Protein AF-A0A6J5F917-F1 (afdb_monomer_lite)

Structure (mmCIF, N/CA/C/O backbone):
data_AF-A0A6J5F917-F1
#
_entry.id   AF-A0A6J5F917-F1
#
loop_
_atom_site.group_PDB
_atom_site.id
_atom_site.type_symbol
_atom_site.label_atom_id
_atom_site.label_alt_id
_atom_site.label_comp_id
_atom_site.label_asym_id
_atom_site.label_entity_id
_atom_site.label_seq_id
_atom_site.pdbx_PDB_ins_code
_atom_site.Cartn_x
_atom_site.Cartn_y
_atom_site.Cartn_z
_atom_site.occupancy
_atom_site.B_iso_or_equiv
_atom_site.auth_seq_id
_atom_site.auth_comp_id
_atom_site.auth_asym_id
_atom_site.auth_atom_id
_atom_site.pdbx_PDB_model_num
ATOM 1 N N . MET A 1 1 ? 9.342 6.258 -26.856 1.00 53.16 1 MET A N 1
ATOM 2 C CA . MET A 1 1 ? 9.287 5.574 -25.542 1.00 53.16 1 MET A CA 1
ATOM 3 C C . MET A 1 1 ? 8.708 6.374 -24.349 1.00 53.16 1 MET A C 1
ATOM 5 O O . MET A 1 1 ? 8.588 5.740 -23.310 1.00 53.16 1 MET A O 1
ATOM 9 N N . PRO A 1 2 ? 8.297 7.666 -24.416 1.00 63.69 2 PRO A N 1
ATOM 10 C CA . PRO A 1 2 ? 7.810 8.381 -23.216 1.00 63.69 2 PRO A CA 1
ATOM 11 C C . PRO A 1 2 ? 6.443 7.883 -22.707 1.00 63.69 2 PRO A C 1
ATOM 13 O O . PRO A 1 2 ? 6.265 7.722 -21.504 1.00 63.69 2 PRO A O 1
ATOM 16 N N . LEU A 1 3 ? 5.548 7.494 -23.622 1.00 67.88 3 LEU A N 1
ATOM 17 C CA . LEU A 1 3 ? 4.207 6.973 -23.318 1.00 67.88 3 LEU A CA 1
ATOM 18 C C . LEU A 1 3 ? 4.196 5.814 -22.305 1.00 67.88 3 LEU A C 1
ATOM 20 O O . LEU A 1 3 ? 3.352 5.777 -21.420 1.00 67.88 3 LEU A O 1
ATOM 24 N N . TYR A 1 4 ? 5.140 4.872 -22.395 1.00 79.62 4 TYR A N 1
ATOM 25 C CA . TYR A 1 4 ? 5.173 3.723 -21.479 1.00 79.62 4 TYR A CA 1
ATOM 26 C C . TYR A 1 4 ? 5.595 4.126 -20.056 1.00 79.62 4 TYR A C 1
ATOM 28 O O . TYR A 1 4 ? 5.094 3.583 -19.074 1.00 79.62 4 TYR A O 1
ATOM 36 N N . THR A 1 5 ? 6.495 5.105 -19.945 1.00 84.56 5 THR A N 1
ATOM 37 C CA . THR A 1 5 ? 6.955 5.641 -18.660 1.00 84.56 5 THR A CA 1
ATOM 38 C C . THR A 1 5 ? 5.839 6.412 -17.962 1.00 84.56 5 THR A C 1
ATOM 40 O O . THR A 1 5 ? 5.582 6.181 -16.783 1.00 84.56 5 THR A O 1
ATOM 43 N N . GLU A 1 6 ? 5.151 7.288 -18.695 1.00 90.75 6 GLU A N 1
ATOM 44 C CA . GLU A 1 6 ? 4.027 8.080 -18.182 1.00 90.75 6 GLU A CA 1
ATOM 45 C C . GLU A 1 6 ? 2.895 7.182 -17.691 1.00 90.75 6 GLU A C 1
ATOM 47 O O . GLU A 1 6 ? 2.443 7.334 -16.559 1.00 90.75 6 GLU A O 1
ATOM 52 N N . VAL A 1 7 ? 2.499 6.186 -18.491 1.00 89.94 7 VAL A N 1
ATOM 53 C CA . VAL A 1 7 ? 1.448 5.231 -18.113 1.00 89.94 7 VAL A CA 1
ATOM 54 C C . VAL A 1 7 ? 1.819 4.481 -16.836 1.00 89.94 7 VAL A C 1
ATOM 56 O O . VAL A 1 7 ? 0.987 4.377 -15.936 1.00 89.94 7 VAL A O 1
ATOM 59 N N . ALA A 1 8 ? 3.057 3.997 -16.706 1.00 89.19 8 ALA A N 1
ATOM 60 C CA . ALA A 1 8 ? 3.486 3.262 -15.515 1.00 89.19 8 ALA A CA 1
ATOM 61 C C . ALA A 1 8 ? 3.492 4.139 -14.251 1.00 89.19 8 ALA A C 1
ATOM 63 O O . ALA A 1 8 ? 3.036 3.702 -13.193 1.00 89.19 8 ALA A O 1
ATOM 64 N N . ILE A 1 9 ? 3.982 5.379 -14.358 1.00 92.38 9 ILE A N 1
ATOM 65 C CA . ILE A 1 9 ? 4.021 6.324 -13.235 1.00 92.38 9 ILE A CA 1
ATOM 66 C C . ILE A 1 9 ? 2.604 6.732 -12.832 1.00 92.38 9 ILE A C 1
ATOM 68 O O . ILE A 1 9 ? 2.268 6.647 -11.654 1.00 92.38 9 ILE A O 1
ATOM 72 N N . LEU A 1 10 ? 1.766 7.129 -13.792 1.00 94.56 10 LEU A N 1
ATOM 73 C CA . LEU A 1 10 ? 0.395 7.566 -13.524 1.00 94.56 10 LEU A CA 1
ATOM 74 C C . LEU A 1 10 ? -0.458 6.437 -12.949 1.00 94.56 10 LEU A C 1
ATOM 76 O O . LEU A 1 10 ? -1.180 6.669 -11.984 1.00 94.56 10 LEU A O 1
ATOM 80 N N . SER A 1 11 ? -0.326 5.215 -13.471 1.00 94.56 11 SER A N 1
ATOM 81 C CA . SER A 1 11 ? -1.042 4.050 -12.933 1.00 94.56 11 SER A CA 1
ATOM 82 C C . SER A 1 11 ? -0.653 3.785 -11.479 1.00 94.56 11 SER A C 1
ATOM 84 O O . SER A 1 11 ? -1.519 3.590 -10.633 1.00 94.56 11 SER A O 1
ATOM 86 N N . ALA A 1 12 ? 0.645 3.832 -11.159 1.00 95.38 12 ALA A N 1
ATOM 87 C CA . ALA A 1 12 ? 1.111 3.651 -9.787 1.00 95.38 12 ALA A CA 1
ATOM 88 C C . ALA A 1 12 ? 0.609 4.765 -8.854 1.00 95.38 12 ALA A C 1
ATOM 90 O O . ALA A 1 12 ? 0.147 4.472 -7.753 1.00 95.38 12 ALA A O 1
ATOM 91 N N . SER A 1 13 ? 0.672 6.026 -9.293 1.00 95.62 13 SER A N 1
ATOM 92 C CA . SER A 1 13 ? 0.189 7.173 -8.516 1.00 95.62 13 SER A CA 1
ATOM 93 C C . SER A 1 13 ? -1.316 7.105 -8.260 1.00 95.62 13 SER A C 1
ATOM 95 O O . SER A 1 13 ? -1.754 7.395 -7.150 1.00 95.62 13 SER A O 1
ATOM 97 N N . LEU A 1 14 ? -2.102 6.684 -9.256 1.00 96.25 14 LEU A N 1
ATOM 98 C CA . LEU A 1 14 ? -3.544 6.501 -9.109 1.00 96.25 14 LEU A CA 1
ATOM 99 C C . LEU A 1 14 ? -3.857 5.399 -8.092 1.00 96.25 14 LEU A C 1
ATOM 101 O O . LEU A 1 14 ? -4.599 5.647 -7.147 1.00 96.25 14 LEU A O 1
ATOM 105 N N . CYS A 1 15 ? -3.225 4.226 -8.215 1.00 96.00 15 CYS A N 1
ATOM 106 C CA . CYS A 1 15 ? -3.401 3.149 -7.238 1.00 96.00 15 CYS A CA 1
ATOM 107 C C . CYS A 1 15 ? -3.020 3.592 -5.817 1.00 96.00 15 CYS A C 1
ATOM 109 O O . CYS A 1 15 ? -3.712 3.261 -4.859 1.00 96.00 15 CYS A O 1
ATOM 111 N N . GLU A 1 16 ? -1.924 4.339 -5.658 1.00 95.94 16 GLU A N 1
ATOM 112 C CA . GLU A 1 16 ? -1.507 4.875 -4.357 1.00 95.94 16 GLU A CA 1
ATOM 113 C C . GLU A 1 16 ? -2.546 5.823 -3.757 1.00 95.94 16 GLU A C 1
ATOM 115 O O . GLU A 1 16 ? -2.875 5.691 -2.576 1.00 95.94 16 GLU A O 1
ATOM 120 N N . ALA A 1 17 ? -3.090 6.735 -4.563 1.00 96.81 17 ALA A N 1
ATOM 121 C CA . ALA A 1 17 ? -4.124 7.664 -4.130 1.00 96.81 17 ALA A CA 1
ATOM 122 C C . ALA A 1 17 ? -5.411 6.936 -3.715 1.00 96.81 17 ALA A C 1
ATOM 124 O O . ALA A 1 17 ? -5.939 7.211 -2.639 1.00 96.81 17 ALA A O 1
ATOM 125 N N . GLU A 1 18 ? -5.882 5.979 -4.516 1.00 96.69 18 GLU A N 1
ATOM 126 C CA . GLU A 1 18 ? -7.100 5.211 -4.226 1.00 96.69 18 GLU A CA 1
ATOM 127 C C . GLU A 1 18 ? -6.965 4.367 -2.956 1.00 96.69 18 GLU A C 1
ATOM 129 O O . GLU A 1 18 ? -7.856 4.375 -2.106 1.00 96.69 18 GLU A O 1
ATOM 134 N N . ILE A 1 19 ? -5.829 3.687 -2.781 1.00 95.62 19 ILE A N 1
ATOM 135 C CA . ILE A 1 19 ? -5.560 2.881 -1.584 1.00 95.62 19 ILE A CA 1
ATOM 136 C C . ILE A 1 19 ? -5.505 3.770 -0.340 1.00 95.62 19 ILE A C 1
ATOM 138 O O . ILE A 1 19 ? -6.123 3.445 0.675 1.00 95.62 19 ILE A O 1
ATOM 142 N N . ASN A 1 20 ? -4.789 4.897 -0.405 1.00 95.75 20 ASN A N 1
ATOM 143 C CA . ASN A 1 20 ? -4.711 5.826 0.721 1.00 95.75 20 ASN A CA 1
ATOM 144 C C . ASN A 1 20 ? -6.091 6.411 1.054 1.00 95.75 20 ASN A C 1
ATOM 146 O O . ASN A 1 20 ? -6.435 6.485 2.230 1.00 95.75 20 ASN A O 1
ATOM 150 N N . LEU A 1 21 ? -6.896 6.769 0.047 1.00 95.88 21 LEU A N 1
ATOM 151 C CA . LEU A 1 21 ? -8.251 7.286 0.242 1.00 95.88 21 LEU A CA 1
ATOM 152 C C . LEU A 1 21 ? -9.160 6.252 0.915 1.00 95.88 21 LEU A C 1
ATOM 154 O O . LEU A 1 21 ? -9.815 6.573 1.903 1.00 95.88 21 LEU A O 1
ATOM 158 N N . ALA A 1 22 ? -9.174 5.013 0.419 1.00 94.62 22 ALA A N 1
ATOM 159 C CA . ALA A 1 22 ? -9.992 3.941 0.983 1.00 94.62 22 ALA A CA 1
ATOM 160 C C . ALA A 1 22 ? -9.631 3.657 2.451 1.00 94.62 22 ALA A C 1
ATOM 162 O O . ALA A 1 22 ? -10.514 3.496 3.294 1.00 94.62 22 ALA A O 1
ATOM 163 N N . LEU A 1 23 ? -8.334 3.636 2.771 1.00 95.31 23 LEU A N 1
ATOM 164 C CA . LEU A 1 23 ? -7.855 3.415 4.135 1.00 95.31 23 LEU A CA 1
ATOM 165 C C . LEU A 1 23 ? -8.149 4.603 5.053 1.00 95.31 23 LEU A C 1
ATOM 167 O O . LEU A 1 23 ? -8.615 4.392 6.168 1.00 95.31 23 LEU A O 1
ATOM 171 N N . ALA A 1 24 ? -7.911 5.833 4.593 1.00 94.94 24 ALA A N 1
ATOM 172 C CA . ALA A 1 24 ? -8.208 7.040 5.361 1.00 94.94 24 ALA A CA 1
ATOM 173 C C . ALA A 1 24 ? -9.701 7.129 5.688 1.00 94.94 24 ALA A C 1
ATOM 175 O O . ALA A 1 24 ? -10.071 7.372 6.834 1.00 94.94 24 ALA A O 1
ATOM 176 N N . TRP A 1 25 ? -10.559 6.856 4.702 1.00 95.31 25 TRP A N 1
ATOM 177 C CA . TRP A 1 25 ? -12.002 6.863 4.90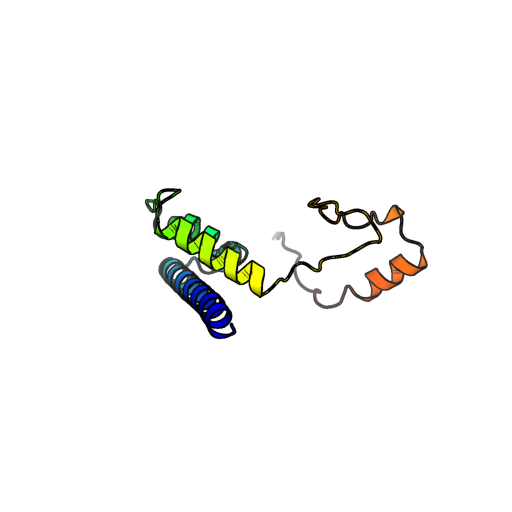3 1.00 95.31 25 TRP A CA 1
ATOM 178 C C . TRP A 1 25 ? -12.437 5.775 5.891 1.00 95.31 25 TRP A C 1
ATOM 180 O O . TRP A 1 25 ? -13.126 6.074 6.865 1.00 95.31 25 TRP A O 1
ATOM 190 N N . GLY A 1 26 ? -11.980 4.534 5.702 1.00 94.25 26 GLY A N 1
ATOM 191 C CA . GLY A 1 26 ? -12.322 3.432 6.602 1.00 94.25 26 GLY A CA 1
ATOM 192 C C . GLY A 1 26 ? -11.851 3.650 8.044 1.00 94.25 26 GLY A C 1
ATOM 193 O O . GLY A 1 26 ? -12.553 3.277 8.980 1.00 94.25 26 GLY A O 1
ATOM 194 N N . LEU A 1 27 ? -10.689 4.276 8.243 1.00 94.44 27 LEU A N 1
ATOM 195 C CA . LEU A 1 27 ? -10.179 4.606 9.576 1.00 94.44 27 LEU A CA 1
ATOM 196 C C . LEU A 1 27 ? -10.910 5.783 10.220 1.00 94.44 27 LEU A C 1
ATOM 198 O O . LEU A 1 27 ? -11.168 5.730 11.419 1.00 94.44 27 LEU A O 1
ATOM 202 N N . SER A 1 28 ? -11.269 6.808 9.443 1.00 95.00 28 SER A N 1
ATOM 203 C CA . SER A 1 28 ? -12.043 7.949 9.945 1.00 95.00 28 SER A CA 1
ATOM 204 C C . SER A 1 28 ? -13.439 7.514 10.402 1.00 95.00 28 SER A C 1
ATOM 206 O O . SER A 1 28 ? -13.887 7.914 11.467 1.00 95.00 28 SER A O 1
ATOM 208 N N . MET A 1 29 ? -14.082 6.576 9.695 1.00 94.25 29 MET A N 1
ATOM 209 C CA . MET A 1 29 ? -15.359 5.989 10.137 1.00 94.25 29 MET A CA 1
ATOM 210 C C . MET A 1 29 ? -15.278 5.215 11.465 1.00 94.25 29 MET A C 1
ATOM 212 O O . MET A 1 29 ? -16.315 4.911 12.051 1.00 94.25 29 MET A O 1
ATOM 216 N N . LEU A 1 30 ? -14.074 4.853 11.913 1.00 93.31 30 LEU A N 1
ATOM 217 C CA . LEU A 1 30 ? -13.829 4.113 13.151 1.00 93.31 30 LEU A CA 1
ATOM 218 C C . LEU A 1 30 ? -13.116 4.958 14.218 1.00 93.31 30 LEU A C 1
ATOM 220 O O . LEU A 1 30 ? -12.664 4.381 15.207 1.00 93.31 30 LEU A O 1
ATOM 224 N N . ASP A 1 31 ? -12.970 6.271 14.004 1.00 93.00 31 ASP A N 1
ATOM 225 C CA . ASP A 1 31 ? -12.222 7.197 14.868 1.00 93.00 31 ASP A CA 1
ATOM 226 C C . ASP A 1 31 ? -10.764 6.749 15.140 1.00 93.00 31 ASP A C 1
ATOM 228 O O . ASP A 1 31 ? -10.227 6.920 16.234 1.00 93.00 31 ASP A O 1
ATOM 232 N N . LYS A 1 32 ? -10.106 6.136 14.142 1.00 91.69 32 LYS A N 1
ATOM 233 C CA . LYS A 1 32 ? -8.729 5.588 14.219 1.00 91.69 32 LYS A CA 1
ATOM 234 C C . LYS A 1 32 ? -7.750 6.296 13.282 1.00 91.69 32 LYS A C 1
ATOM 236 O O . LYS A 1 32 ? -6.948 5.673 12.582 1.00 91.69 32 LYS A O 1
ATOM 241 N N . GLU A 1 33 ? -7.850 7.613 13.214 1.00 90.56 33 GLU A N 1
ATOM 242 C CA . GLU A 1 33 ? -7.074 8.457 12.297 1.00 90.56 33 GLU A CA 1
ATOM 243 C C . GLU A 1 33 ? -5.576 8.464 12.638 1.00 90.56 33 GLU A C 1
ATOM 245 O O . GLU A 1 33 ? -4.723 8.565 11.756 1.00 90.56 33 GLU A O 1
ATOM 250 N N . ASP A 1 34 ? -5.242 8.266 13.913 1.00 90.38 34 ASP A N 1
ATOM 251 C CA . ASP A 1 34 ? -3.881 8.110 14.425 1.00 90.38 34 ASP A CA 1
ATOM 252 C C . ASP A 1 34 ? -3.157 6.896 13.815 1.00 90.38 34 ASP A C 1
ATOM 254 O O . ASP A 1 34 ? -1.956 6.947 13.532 1.00 90.38 34 ASP A O 1
ATOM 258 N N . VAL A 1 35 ? -3.896 5.823 13.522 1.00 91.12 35 VAL A N 1
ATOM 259 C CA . VAL A 1 35 ? -3.357 4.609 12.894 1.00 91.12 35 VAL A CA 1
ATOM 260 C C . VAL A 1 35 ? -2.946 4.855 11.440 1.00 91.12 35 VAL A C 1
ATOM 262 O O . VAL A 1 35 ? -2.055 4.167 10.929 1.00 91.12 35 VAL A O 1
ATOM 265 N N . PHE A 1 36 ? -3.527 5.855 10.767 1.00 90.50 36 PHE A N 1
ATOM 266 C CA . PHE A 1 36 ? -3.212 6.146 9.368 1.00 90.50 36 PHE A CA 1
ATOM 267 C C . PHE A 1 36 ? -1.726 6.472 9.176 1.00 90.50 36 PHE A C 1
ATOM 269 O O . PHE A 1 36 ? -1.104 5.939 8.258 1.00 90.50 36 PHE A O 1
ATOM 276 N N . GLN A 1 37 ? -1.120 7.235 10.094 1.00 88.81 37 GLN A N 1
ATOM 277 C CA . GLN A 1 37 ? 0.309 7.579 10.034 1.00 88.81 37 GLN A CA 1
ATOM 278 C C . GLN A 1 37 ? 1.213 6.337 10.082 1.00 88.81 37 GLN A C 1
ATOM 280 O O . GLN A 1 37 ? 2.240 6.267 9.403 1.00 88.81 37 GLN A O 1
ATOM 285 N N . LEU A 1 38 ? 0.823 5.316 10.853 1.00 89.44 38 LEU A N 1
ATOM 286 C CA . LEU A 1 38 ? 1.574 4.064 10.933 1.00 89.44 38 LEU A CA 1
ATOM 287 C C . LEU A 1 38 ? 1.514 3.296 9.606 1.00 89.44 38 LEU A C 1
ATOM 289 O O . LEU A 1 38 ? 2.531 2.764 9.150 1.00 89.44 38 LEU A O 1
ATOM 293 N N . ILE A 1 39 ? 0.340 3.252 8.975 1.00 91.25 39 ILE A N 1
ATOM 294 C CA . ILE A 1 3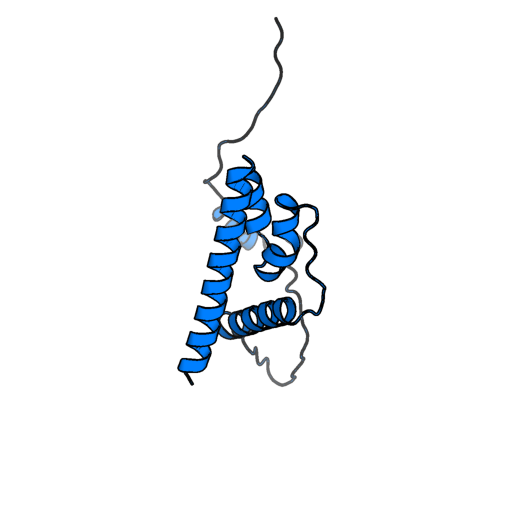9 ? 0.139 2.584 7.683 1.00 91.25 39 ILE A CA 1
ATOM 295 C C . ILE A 1 39 ? 0.837 3.353 6.560 1.00 91.25 39 ILE A C 1
ATOM 297 O O . ILE A 1 39 ? 1.417 2.740 5.663 1.00 91.25 39 ILE A O 1
ATOM 301 N N . GLU A 1 40 ? 0.837 4.683 6.619 1.00 90.56 40 GLU A N 1
ATOM 302 C CA . GLU A 1 40 ? 1.427 5.547 5.599 1.00 90.56 40 GLU A CA 1
ATOM 303 C C . GLU A 1 40 ? 2.918 5.259 5.379 1.00 90.56 40 GLU A C 1
ATOM 305 O O . GLU A 1 40 ? 3.387 5.304 4.242 1.00 90.56 40 GLU A O 1
ATOM 310 N N . SER A 1 41 ? 3.629 4.852 6.437 1.00 90.25 41 SER A N 1
ATOM 311 C CA . SER A 1 41 ? 5.047 4.465 6.393 1.00 90.25 41 SER A CA 1
ATOM 312 C C . SER A 1 41 ? 5.354 3.202 5.573 1.00 90.25 41 SER A C 1
ATOM 314 O O . SER A 1 41 ? 6.518 2.918 5.274 1.00 90.25 41 SER A O 1
ATOM 316 N N . LYS A 1 42 ? 4.338 2.401 5.233 1.00 92.75 42 LYS A N 1
ATOM 317 C CA . LYS A 1 42 ? 4.490 1.158 4.465 1.00 92.75 42 LYS A CA 1
ATOM 318 C C . LYS A 1 42 ? 4.469 1.436 2.964 1.00 92.75 42 LYS A C 1
ATOM 320 O O . LYS A 1 42 ? 3.956 2.449 2.508 1.00 92.75 42 LYS A O 1
ATOM 325 N N . SER A 1 43 ? 5.005 0.515 2.165 1.00 92.44 43 SER A N 1
ATOM 326 C CA . SER A 1 43 ? 4.853 0.603 0.709 1.00 92.44 43 SER A CA 1
ATOM 327 C C . SER A 1 43 ? 3.389 0.380 0.316 1.00 92.44 43 SER A C 1
ATOM 329 O O . SER A 1 43 ? 2.677 -0.372 0.977 1.00 92.44 43 SER A O 1
ATOM 331 N N . THR A 1 44 ? 2.929 0.991 -0.775 1.00 93.31 44 THR A N 1
ATOM 332 C CA . THR A 1 44 ? 1.531 0.879 -1.225 1.00 93.31 44 THR A CA 1
ATOM 333 C C . THR A 1 44 ? 1.021 -0.564 -1.361 1.00 93.31 44 THR A C 1
ATOM 335 O O . THR A 1 44 ? -0.082 -0.834 -0.883 1.00 93.31 44 THR A O 1
ATOM 338 N N . PRO A 1 45 ? 1.791 -1.530 -1.910 1.00 92.81 45 PRO A N 1
ATOM 339 C CA . PRO A 1 45 ? 1.355 -2.926 -1.921 1.00 92.81 45 PRO A CA 1
ATOM 340 C C . PRO A 1 45 ? 1.110 -3.497 -0.517 1.00 92.81 45 PRO A C 1
ATOM 342 O O . PRO A 1 45 ? 0.119 -4.188 -0.294 1.00 92.81 45 PRO A O 1
ATOM 345 N N . GLU A 1 46 ? 1.972 -3.167 0.446 1.00 92.44 46 GLU A N 1
ATOM 346 C CA . GLU A 1 46 ? 1.832 -3.599 1.840 1.00 92.44 46 GLU A CA 1
ATOM 347 C C . GLU A 1 46 ? 0.645 -2.911 2.528 1.00 92.44 46 GLU A C 1
ATOM 349 O O . GLU A 1 46 ? -0.094 -3.561 3.272 1.00 92.44 46 GLU A O 1
ATOM 354 N N . LYS A 1 47 ? 0.403 -1.622 2.232 1.00 94.12 47 LYS A N 1
ATOM 355 C CA . LYS A 1 47 ? -0.798 -0.902 2.689 1.00 94.12 47 LYS A CA 1
ATOM 356 C C . LYS A 1 47 ? -2.063 -1.633 2.255 1.00 94.12 47 LYS A C 1
ATOM 358 O O . LYS A 1 47 ? -2.957 -1.808 3.069 1.00 94.12 47 LYS A O 1
ATOM 363 N N . TRP A 1 48 ? -2.131 -2.110 1.015 1.00 92.56 48 TRP A N 1
ATOM 364 C CA . TRP A 1 48 ? -3.319 -2.798 0.504 1.00 92.56 48 TRP A CA 1
ATOM 365 C C . TRP A 1 48 ? -3.480 -4.237 1.012 1.00 92.56 48 TRP A C 1
ATOM 367 O O . TRP A 1 48 ? -4.593 -4.706 1.248 1.00 92.56 48 TRP A O 1
ATOM 377 N N . LEU A 1 49 ? -2.372 -4.950 1.222 1.00 91.12 49 LEU A N 1
ATOM 378 C CA . LEU A 1 49 ? -2.385 -6.314 1.764 1.00 91.12 49 LEU A CA 1
ATOM 379 C C . LEU A 1 49 ? -2.804 -6.360 3.241 1.00 91.12 49 LEU A C 1
ATOM 381 O O . LEU A 1 49 ? -3.458 -7.315 3.672 1.00 91.12 49 LEU A O 1
ATOM 385 N N . HIS A 1 50 ? -2.414 -5.349 4.020 1.00 90.94 50 HIS A N 1
ATOM 386 C CA . HIS A 1 50 ? -2.536 -5.376 5.478 1.00 90.94 50 HIS A CA 1
ATOM 387 C C . HIS A 1 50 ? -3.441 -4.288 6.053 1.00 90.94 50 HIS A C 1
ATOM 389 O O . HIS A 1 50 ? -4.129 -4.547 7.036 1.00 90.94 50 HIS A O 1
ATOM 395 N N . GLY A 1 51 ? -3.475 -3.104 5.446 1.00 92.19 51 GLY A N 1
ATOM 396 C CA . GLY A 1 51 ? -4.247 -1.954 5.918 1.00 92.19 51 GLY A CA 1
ATOM 397 C C . GLY A 1 51 ? -5.740 -2.239 6.085 1.00 92.19 51 GLY A C 1
ATOM 398 O O . GLY A 1 51 ? -6.265 -1.956 7.163 1.00 92.19 51 GLY A O 1
ATOM 399 N N . PRO A 1 52 ? -6.427 -2.878 5.113 1.00 93.75 52 PRO A N 1
ATOM 400 C CA . PRO A 1 52 ? -7.858 -3.131 5.241 1.00 93.75 52 PRO A CA 1
ATOM 401 C C . PRO A 1 52 ? -8.220 -4.008 6.442 1.00 93.75 52 PRO A C 1
ATOM 403 O O . PRO A 1 52 ? -9.321 -3.873 6.955 1.00 93.75 52 PRO A O 1
ATOM 406 N N . LYS A 1 53 ? -7.300 -4.835 6.964 1.00 93.56 53 LYS A N 1
ATOM 407 C CA . LYS A 1 53 ? -7.550 -5.678 8.150 1.00 93.56 53 LYS A CA 1
ATOM 408 C C . LYS A 1 53 ? -7.843 -4.885 9.422 1.00 93.56 53 LYS A C 1
ATOM 410 O O . LYS A 1 53 ? -8.414 -5.426 10.361 1.00 93.56 53 LYS A O 1
ATOM 415 N N . ILE A 1 54 ? -7.429 -3.621 9.474 1.00 90.88 54 ILE A N 1
ATOM 416 C CA . ILE A 1 54 ? -7.659 -2.745 10.630 1.00 90.88 54 ILE A CA 1
ATOM 417 C C . IL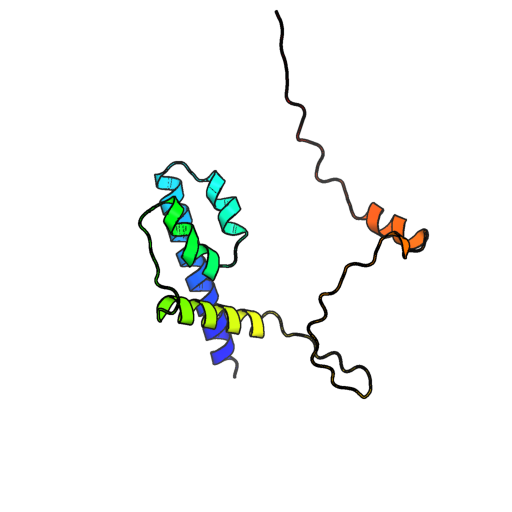E A 1 54 ? -9.119 -2.276 10.669 1.00 90.88 54 ILE A C 1
ATOM 419 O O . ILE A 1 54 ? -9.678 -2.097 11.752 1.00 90.88 54 ILE A O 1
ATOM 423 N N . VAL A 1 55 ? -9.726 -2.108 9.491 1.00 90.38 55 VAL A N 1
ATOM 424 C CA . VAL A 1 55 ? -11.120 -1.677 9.314 1.00 90.38 55 VAL A CA 1
ATOM 425 C C . VAL A 1 55 ? -12.053 -2.886 9.198 1.00 90.38 55 VAL A C 1
ATOM 427 O O . VAL A 1 55 ? -13.132 -2.902 9.779 1.00 90.38 55 VAL A O 1
ATOM 430 N N . LEU A 1 56 ? -11.612 -3.926 8.488 1.00 91.94 56 LEU A N 1
ATOM 431 C CA . LEU A 1 56 ? -12.336 -5.160 8.211 1.00 91.94 56 LEU A CA 1
ATOM 432 C C . LEU A 1 56 ? -11.467 -6.369 8.612 1.00 91.94 56 LEU A C 1
ATOM 434 O O . LEU A 1 56 ? -10.691 -6.858 7.789 1.00 91.94 56 LEU A O 1
ATOM 438 N N . PRO A 1 57 ? -11.578 -6.879 9.854 1.00 91.75 57 PRO A N 1
ATOM 439 C CA . PRO A 1 57 ? -10.716 -7.950 10.373 1.00 91.75 57 PRO A CA 1
ATOM 440 C C . PRO A 1 57 ? -10.706 -9.233 9.531 1.00 91.75 57 PRO A C 1
ATOM 442 O O . PRO A 1 57 ? -9.679 -9.907 9.433 1.00 91.75 57 PRO A O 1
ATOM 445 N N . ASP A 1 58 ? -11.825 -9.536 8.872 1.00 93.50 58 ASP A N 1
ATOM 446 C CA . ASP A 1 58 ? -11.979 -10.709 8.009 1.00 93.50 58 ASP A CA 1
ATOM 447 C C . ASP A 1 58 ? -11.414 -10.516 6.596 1.00 93.50 58 ASP A C 1
ATOM 449 O O . ASP A 1 58 ? -11.466 -11.435 5.774 1.00 93.50 58 ASP A O 1
ATOM 453 N N . TYR A 1 59 ? -10.835 -9.349 6.295 1.00 92.88 59 TYR A N 1
ATOM 454 C CA . TYR A 1 59 ? -10.209 -9.092 5.007 1.00 92.88 59 TYR A CA 1
ATOM 455 C C . TYR A 1 59 ? -9.074 -10.085 4.732 1.00 92.88 59 TYR A C 1
ATOM 457 O O . TYR A 1 59 ? -8.069 -10.175 5.453 1.00 92.88 59 TYR A O 1
ATOM 465 N N . ARG A 1 60 ? -9.217 -10.817 3.627 1.00 89.62 60 ARG A N 1
ATOM 466 C CA . ARG A 1 60 ? -8.228 -11.771 3.127 1.00 89.62 60 ARG A CA 1
ATOM 467 C C . ARG A 1 60 ? -8.035 -11.553 1.637 1.00 89.62 60 ARG A C 1
ATOM 469 O O . ARG A 1 60 ? -8.890 -11.924 0.844 1.00 89.62 60 ARG A O 1
ATOM 476 N N . MET A 1 61 ? -6.881 -11.012 1.264 1.00 86.81 61 MET A N 1
ATOM 477 C CA . MET A 1 61 ? -6.425 -11.045 -0.121 1.00 86.81 61 MET A CA 1
ATOM 478 C C . MET A 1 61 ? -5.514 -12.267 -0.306 1.00 86.81 61 MET A C 1
ATOM 480 O O . MET A 1 61 ? -4.496 -12.359 0.391 1.00 86.81 61 MET A O 1
ATOM 484 N N . PRO A 1 62 ? -5.862 -13.228 -1.181 1.00 83.69 62 PRO A N 1
ATOM 485 C CA . PRO A 1 62 ? -5.008 -14.377 -1.445 1.00 83.69 62 PRO A CA 1
ATOM 486 C C . PRO A 1 62 ? -3.649 -13.922 -1.985 1.00 83.69 62 PRO A C 1
ATOM 488 O O . PRO A 1 62 ? -3.568 -13.139 -2.931 1.00 83.69 62 PRO A O 1
ATOM 491 N N . LEU A 1 63 ? -2.564 -14.416 -1.389 1.00 79.06 63 LEU A N 1
ATOM 492 C CA . LEU A 1 63 ? -1.230 -14.198 -1.944 1.00 79.06 63 LEU A CA 1
ATOM 493 C C . LEU A 1 63 ? -1.140 -14.892 -3.309 1.00 79.06 63 LEU A C 1
ATOM 495 O O . LEU A 1 63 ? -1.561 -16.038 -3.449 1.00 79.06 63 LEU A O 1
ATOM 499 N N . GLY A 1 64 ? -0.595 -14.192 -4.304 1.00 82.62 64 GLY A N 1
ATOM 500 C CA . GLY A 1 64 ? -0.494 -14.695 -5.674 1.00 82.62 64 GLY A CA 1
ATOM 501 C C . GLY A 1 64 ? -1.760 -14.523 -6.519 1.00 82.62 64 GLY A C 1
ATOM 502 O O . GLY A 1 64 ? -1.801 -15.042 -7.632 1.00 82.62 64 GLY A O 1
ATOM 503 N N . CYS A 1 65 ? -2.784 -13.803 -6.038 1.00 90.19 65 CYS A N 1
ATOM 504 C CA . CYS A 1 65 ? -3.883 -13.389 -6.910 1.00 90.19 65 CYS A CA 1
ATOM 505 C C . CYS A 1 65 ? -3.412 -12.349 -7.942 1.00 90.19 65 CYS A C 1
ATOM 507 O O . CYS A 1 65 ? -2.411 -11.651 -7.742 1.00 90.19 65 CYS A O 1
ATOM 509 N N . ALA A 1 66 ? -4.143 -12.246 -9.053 1.00 91.94 66 ALA A N 1
ATOM 510 C CA . ALA A 1 66 ? -3.776 -11.380 -10.169 1.00 91.94 66 ALA A CA 1
ATOM 511 C C . ALA A 1 66 ? -3.663 -9.907 -9.746 1.00 91.94 66 ALA A C 1
ATOM 513 O O . ALA A 1 66 ? -2.754 -9.211 -10.188 1.00 91.94 66 ALA A O 1
ATOM 514 N N . GLU A 1 67 ? -4.532 -9.449 -8.848 1.00 89.69 67 GLU A N 1
ATOM 515 C CA . GLU A 1 67 ? -4.567 -8.080 -8.335 1.00 89.69 67 GLU A CA 1
ATOM 516 C C . GLU A 1 67 ? -3.327 -7.763 -7.495 1.00 89.69 67 GLU A C 1
ATOM 518 O O . GLU A 1 67 ? -2.688 -6.728 -7.693 1.00 89.69 67 GLU A O 1
ATOM 523 N N . ALA A 1 68 ? -2.941 -8.671 -6.594 1.00 90.00 68 ALA A N 1
ATOM 524 C CA . ALA A 1 68 ? -1.752 -8.504 -5.765 1.00 90.00 68 ALA A CA 1
ATOM 525 C C . ALA A 1 68 ? -0.481 -8.467 -6.624 1.00 90.00 68 ALA A C 1
ATOM 527 O O . ALA A 1 68 ? 0.380 -7.608 -6.425 1.00 90.00 68 ALA A O 1
ATOM 528 N N . GLU A 1 69 ? -0.373 -9.361 -7.609 1.00 92.56 69 GLU A N 1
ATOM 529 C CA . GLU A 1 69 ? 0.781 -9.414 -8.508 1.00 92.56 69 GLU A CA 1
ATOM 530 C C . GLU A 1 69 ? 0.823 -8.229 -9.479 1.00 92.56 69 GLU A C 1
ATOM 532 O O . GLU A 1 69 ? 1.894 -7.663 -9.713 1.00 92.56 69 GLU A O 1
ATOM 537 N N . ALA A 1 70 ? -0.328 -7.781 -9.988 1.00 92.25 70 ALA A N 1
ATOM 538 C CA . ALA A 1 70 ? -0.424 -6.579 -10.811 1.00 92.25 70 ALA A CA 1
ATOM 539 C C . ALA A 1 70 ? 0.019 -5.336 -10.031 1.00 92.25 70 ALA A C 1
ATOM 541 O O . ALA A 1 70 ? 0.845 -4.566 -10.526 1.00 92.25 70 ALA A O 1
ATOM 542 N N . LEU A 1 71 ? -0.445 -5.181 -8.787 1.00 93.00 71 LEU A N 1
ATOM 543 C CA . LEU A 1 71 ? -0.044 -4.081 -7.914 1.00 93.00 71 LEU A CA 1
ATOM 544 C C . LEU A 1 71 ? 1.469 -4.111 -7.649 1.00 93.00 71 LEU A C 1
ATOM 546 O O . LEU A 1 71 ? 2.155 -3.107 -7.848 1.00 93.00 71 LEU A O 1
ATOM 550 N N . ARG A 1 72 ? 2.032 -5.272 -7.285 1.00 92.88 72 ARG A N 1
ATOM 551 C CA . ARG A 1 72 ? 3.491 -5.425 -7.118 1.00 92.88 72 ARG A CA 1
ATOM 552 C C . ARG A 1 72 ? 4.250 -5.048 -8.390 1.00 92.88 72 ARG A C 1
ATOM 554 O O . ARG A 1 72 ? 5.253 -4.336 -8.313 1.00 92.88 72 ARG A O 1
ATOM 561 N N . LYS A 1 73 ? 3.779 -5.499 -9.555 1.00 93.00 73 LYS A N 1
ATOM 562 C CA . LYS A 1 73 ? 4.417 -5.236 -10.851 1.00 93.00 73 LYS A CA 1
ATOM 563 C C . LYS A 1 73 ? 4.408 -3.749 -11.198 1.00 93.00 73 LYS A C 1
ATOM 565 O O . LYS A 1 73 ? 5.457 -3.217 -11.548 1.00 93.00 73 LYS A O 1
ATOM 570 N N . VAL A 1 74 ? 3.271 -3.070 -11.054 1.00 93.88 74 VAL A N 1
ATOM 571 C CA . VAL A 1 74 ? 3.136 -1.628 -11.330 1.00 93.88 74 VAL A CA 1
ATOM 572 C C . VAL A 1 74 ? 4.091 -0.812 -10.458 1.00 93.88 74 VAL A C 1
ATOM 574 O O . VAL A 1 74 ? 4.841 0.019 -10.972 1.00 93.88 74 VAL A O 1
ATOM 577 N N . PHE A 1 75 ? 4.144 -1.092 -9.154 1.00 93.62 75 PHE A N 1
ATOM 578 C CA . PHE A 1 75 ? 5.048 -0.378 -8.247 1.00 93.62 75 PHE A CA 1
ATOM 579 C C . PHE A 1 75 ? 6.524 -0.734 -8.470 1.00 93.62 75 PHE A C 1
ATOM 581 O O . PHE A 1 75 ? 7.386 0.132 -8.320 1.00 93.62 75 PHE A O 1
ATOM 588 N N . SER A 1 76 ? 6.835 -1.968 -8.879 1.00 92.31 76 SER A N 1
ATOM 589 C CA . SER A 1 76 ? 8.189 -2.360 -9.294 1.00 92.31 76 SER A CA 1
ATOM 590 C C . SER A 1 76 ? 8.652 -1.573 -10.524 1.00 92.31 76 SER A C 1
ATOM 592 O O . SER A 1 76 ? 9.744 -1.001 -10.519 1.00 92.31 76 SER A O 1
ATOM 594 N N . GLU A 1 77 ? 7.803 -1.466 -11.550 1.00 91.50 77 GLU A N 1
ATOM 595 C CA . GLU A 1 77 ? 8.099 -0.689 -12.758 1.00 91.50 77 GLU A CA 1
ATOM 596 C C . GLU A 1 77 ? 8.244 0.802 -12.452 1.00 91.50 77 GLU A C 1
ATOM 598 O O . GLU A 1 77 ? 9.235 1.415 -12.855 1.00 91.50 77 GLU A O 1
ATOM 603 N N . ARG A 1 78 ? 7.332 1.385 -11.664 1.00 92.12 78 ARG A N 1
ATOM 604 C CA . ARG A 1 78 ? 7.449 2.782 -11.220 1.00 92.12 78 ARG A CA 1
ATOM 605 C C . ARG A 1 78 ? 8.754 3.022 -10.467 1.00 92.12 78 ARG A C 1
ATOM 607 O O . ARG A 1 78 ? 9.457 3.981 -10.767 1.00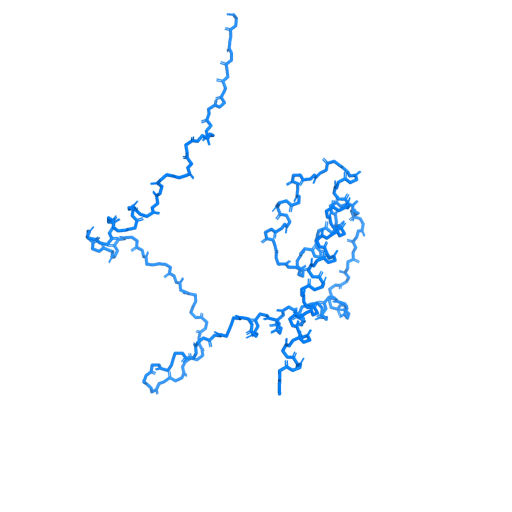 92.12 78 ARG A O 1
ATOM 614 N N . ASN A 1 79 ? 9.130 2.141 -9.543 1.00 89.94 79 ASN A N 1
ATOM 615 C CA . ASN A 1 79 ? 10.387 2.274 -8.803 1.00 89.94 79 ASN A CA 1
ATOM 616 C C . ASN A 1 79 ? 11.615 2.155 -9.712 1.00 89.94 79 ASN A C 1
ATOM 618 O O . ASN A 1 79 ? 12.573 2.904 -9.533 1.00 89.94 79 ASN A O 1
ATOM 622 N N . ARG A 1 80 ? 11.587 1.262 -10.709 1.00 88.44 80 ARG A N 1
ATOM 623 C CA . ARG A 1 80 ? 12.650 1.131 -11.718 1.00 88.44 80 ARG A CA 1
ATOM 624 C C . ARG A 1 80 ? 12.832 2.414 -12.533 1.00 88.44 80 ARG A C 1
ATOM 626 O O . ARG A 1 80 ? 13.966 2.769 -12.842 1.00 88.44 80 ARG A O 1
ATOM 633 N N . LEU A 1 81 ? 11.732 3.085 -12.874 1.00 88.81 81 LEU A N 1
ATOM 634 C CA . LEU A 1 81 ? 11.721 4.306 -13.685 1.00 88.81 81 LEU A CA 1
ATOM 635 C C . LEU A 1 81 ? 12.102 5.558 -12.880 1.00 88.81 81 LEU A C 1
ATOM 637 O O . LEU A 1 81 ? 12.849 6.395 -13.376 1.00 88.81 81 LEU A O 1
ATOM 641 N N . VAL A 1 82 ? 11.613 5.678 -11.642 1.00 86.50 82 VAL A N 1
ATOM 642 C CA . VAL A 1 82 ? 11.822 6.855 -10.775 1.00 86.50 82 VAL A CA 1
ATOM 643 C C . VAL A 1 82 ? 13.163 6.803 -10.038 1.00 86.50 82 VAL A C 1
ATOM 645 O O . VAL A 1 82 ? 13.760 7.841 -9.759 1.00 86.50 82 VAL A O 1
ATOM 648 N N . HIS A 1 83 ? 13.671 5.603 -9.749 1.00 82.31 83 HIS A N 1
ATOM 649 C CA . HIS A 1 83 ? 14.953 5.395 -9.079 1.00 82.31 83 HIS A CA 1
ATOM 650 C C . HIS A 1 83 ? 15.911 4.602 -9.976 1.00 82.31 83 HIS A C 1
ATOM 652 O O . HIS A 1 83 ? 16.226 3.443 -9.674 1.00 82.31 83 HIS A O 1
ATOM 658 N N . PRO A 1 84 ? 16.399 5.197 -11.082 1.00 72.69 84 PRO A N 1
ATOM 659 C CA . PRO A 1 84 ? 17.385 4.538 -11.922 1.00 72.69 84 PRO A CA 1
ATOM 660 C C . PRO A 1 84 ? 18.628 4.240 -11.077 1.00 72.69 84 PRO A C 1
ATOM 662 O O . PRO A 1 84 ? 19.302 5.146 -10.583 1.00 72.69 84 PRO A O 1
ATOM 665 N N . LYS A 1 85 ? 18.930 2.952 -10.872 1.00 66.25 85 LYS A N 1
ATOM 666 C CA . LYS A 1 85 ? 20.168 2.545 -10.201 1.00 66.25 85 LYS A CA 1
ATOM 667 C C . LYS A 1 85 ? 21.329 3.015 -11.070 1.00 66.25 85 LYS A C 1
ATOM 669 O O . LYS A 1 85 ? 21.461 2.563 -12.204 1.00 66.25 85 LYS A O 1
ATOM 674 N N . SER A 1 86 ? 22.163 3.911 -10.552 1.00 57.25 86 SER A N 1
ATOM 675 C CA . SER A 1 86 ? 23.371 4.340 -11.246 1.00 57.25 86 SER A CA 1
ATOM 676 C C . SER A 1 86 ? 24.287 3.134 -11.467 1.00 57.25 86 SER A C 1
ATOM 678 O O . SER A 1 86 ? 24.728 2.467 -10.528 1.00 57.25 86 SER A O 1
ATOM 680 N N . THR A 1 87 ? 24.569 2.817 -12.727 1.00 54.22 87 THR A N 1
ATOM 681 C CA . THR A 1 87 ? 25.579 1.828 -13.106 1.00 54.22 87 THR A CA 1
ATOM 682 C C . THR A 1 87 ? 26.951 2.423 -12.807 1.00 54.22 87 THR A C 1
ATOM 684 O O . THR A 1 87 ? 27.546 3.106 -13.635 1.00 54.22 87 THR A O 1
ATOM 687 N N . VAL A 1 88 ? 27.469 2.203 -11.597 1.00 51.47 88 VAL A N 1
ATOM 688 C CA . VAL A 1 88 ? 28.846 2.583 -11.261 1.00 51.47 88 VAL A CA 1
ATOM 689 C C . VAL A 1 88 ? 29.790 1.612 -11.972 1.00 51.47 88 VAL A C 1
ATOM 691 O O . VAL A 1 88 ? 30.100 0.537 -11.459 1.00 51.47 88 VAL A O 1
ATOM 694 N N . GLN A 1 89 ? 30.253 1.982 -13.166 1.00 44.12 89 GLN A N 1
ATOM 695 C CA . GLN A 1 89 ? 31.406 1.335 -13.784 1.00 44.12 89 GLN A CA 1
ATOM 696 C C . GLN A 1 89 ? 32.668 1.780 -13.033 1.00 44.12 89 GLN A C 1
ATOM 698 O O . GLN A 1 89 ? 33.283 2.791 -13.358 1.00 44.12 89 GLN A O 1
ATOM 703 N N . LYS A 1 90 ? 33.067 1.031 -12.001 1.00 45.09 90 LYS A N 1
ATOM 704 C CA . LYS A 1 90 ? 34.469 1.046 -11.565 1.00 45.09 90 LYS A CA 1
ATOM 705 C C . LYS A 1 90 ? 35.243 0.141 -12.516 1.00 45.09 90 LYS A C 1
ATOM 707 O O . LYS A 1 90 ? 34.878 -1.022 -12.666 1.00 45.09 90 LYS A O 1
ATOM 712 N N . ALA A 1 91 ? 36.256 0.712 -13.164 1.00 50.38 91 ALA A N 1
ATOM 713 C CA . ALA A 1 91 ? 37.175 0.077 -14.103 1.00 50.38 91 ALA A CA 1
ATOM 714 C C . ALA A 1 91 ? 37.277 -1.459 -13.956 1.00 50.38 91 ALA A C 1
ATOM 716 O O . ALA A 1 91 ? 37.890 -1.972 -13.023 1.00 50.38 91 ALA A O 1
ATOM 717 N N . GLY A 1 92 ? 36.674 -2.180 -14.905 1.00 49.59 92 GLY A N 1
ATOM 718 C CA . GLY A 1 92 ? 37.128 -3.512 -15.310 1.00 49.59 92 GLY A CA 1
ATOM 719 C C . GLY A 1 92 ? 36.507 -4.760 -14.676 1.00 49.59 92 GLY A C 1
ATOM 720 O O . GLY A 1 92 ? 36.797 -5.837 -15.183 1.00 49.59 92 GLY A O 1
ATOM 721 N N . GLN A 1 93 ? 35.649 -4.702 -13.650 1.00 42.94 93 GLN A N 1
ATOM 722 C CA . GLN A 1 93 ? 34.968 -5.924 -13.177 1.00 42.94 93 GLN A CA 1
ATOM 723 C C . GLN A 1 93 ? 33.508 -5.687 -12.792 1.00 42.94 93 GLN A C 1
ATOM 725 O O . GLN A 1 93 ? 33.183 -5.101 -11.758 1.00 42.94 93 GLN A O 1
ATOM 730 N N . GLN A 1 94 ? 32.616 -6.207 -13.634 1.00 40.97 94 GLN A N 1
ATOM 731 C CA . GLN A 1 94 ? 31.178 -6.232 -13.414 1.00 40.97 94 GLN A CA 1
ATOM 732 C C . GLN A 1 94 ? 30.863 -7.192 -12.253 1.00 40.97 94 GLN A C 1
ATOM 734 O O . GLN A 1 94 ? 30.770 -8.402 -12.430 1.00 40.97 94 GLN A O 1
ATOM 739 N N . LYS A 1 95 ? 30.715 -6.659 -11.035 1.00 46.56 95 LYS A N 1
ATOM 740 C CA . LYS A 1 95 ? 30.116 -7.394 -9.911 1.00 46.56 95 LYS A CA 1
ATOM 741 C C . LYS A 1 95 ? 28.684 -6.916 -9.707 1.00 46.56 95 LYS A C 1
ATOM 743 O O . LYS A 1 95 ? 28.453 -5.859 -9.125 1.00 46.56 95 LYS A O 1
ATOM 748 N N . LEU A 1 96 ? 27.722 -7.723 -10.154 1.00 47.78 96 LEU A N 1
ATOM 749 C CA . LEU A 1 96 ? 26.340 -7.653 -9.682 1.00 47.78 96 LEU A CA 1
ATOM 750 C C . LEU A 1 96 ? 26.332 -8.100 -8.215 1.00 47.78 96 LEU A C 1
ATOM 752 O O . LEU A 1 96 ? 26.325 -9.287 -7.912 1.00 47.78 96 LEU A O 1
ATOM 756 N N . GLY A 1 97 ? 26.403 -7.146 -7.293 1.00 42.56 97 GLY A N 1
ATOM 757 C CA . GLY A 1 97 ? 26.279 -7.415 -5.867 1.00 42.56 97 GLY A CA 1
ATOM 758 C C . GLY A 1 97 ? 25.426 -6.344 -5.216 1.00 42.56 97 GLY A C 1
ATOM 759 O O . GLY A 1 97 ? 25.799 -5.172 -5.228 1.00 42.56 97 GLY A O 1
ATOM 760 N N . ALA A 1 98 ? 24.297 -6.745 -4.632 1.00 52.50 98 ALA A N 1
ATOM 761 C CA . ALA A 1 98 ? 23.512 -5.908 -3.735 1.00 52.50 98 ALA A CA 1
ATOM 762 C C . ALA A 1 98 ? 24.345 -5.607 -2.480 1.00 52.50 98 ALA A C 1
ATOM 764 O O . ALA A 1 98 ? 24.242 -6.283 -1.460 1.00 52.50 98 ALA A O 1
ATOM 765 N N . LYS A 1 99 ? 25.229 -4.611 -2.552 1.00 50.78 99 LYS A N 1
ATOM 766 C CA . LYS A 1 99 ? 25.862 -4.079 -1.351 1.00 50.78 99 LYS A CA 1
ATOM 767 C 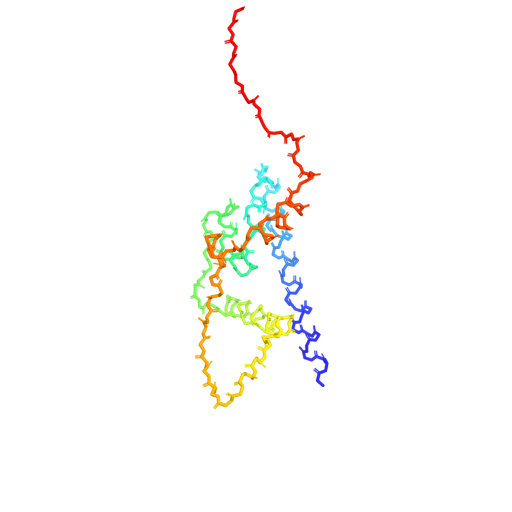C . LYS A 1 99 ? 24.877 -3.120 -0.705 1.00 50.78 99 LYS A C 1
ATOM 769 O O . LYS A 1 99 ? 24.718 -1.990 -1.155 1.00 50.78 99 LYS A O 1
ATOM 774 N N . ALA A 1 100 ? 24.241 -3.586 0.367 1.00 53.66 100 ALA A N 1
ATOM 775 C CA . ALA A 1 100 ? 23.738 -2.692 1.393 1.00 53.66 100 ALA A CA 1
ATOM 776 C C . ALA A 1 100 ? 24.893 -1.763 1.796 1.00 53.66 100 ALA A C 1
ATOM 778 O O . ALA A 1 100 ? 25.931 -2.227 2.282 1.00 53.66 100 ALA A O 1
ATOM 779 N N . LEU A 1 101 ? 24.742 -0.467 1.524 1.00 52.31 101 LEU A N 1
ATOM 780 C CA . LEU A 1 101 ? 25.633 0.557 2.047 1.00 52.31 101 LEU A CA 1
ATOM 781 C C . LEU A 1 101 ? 25.474 0.527 3.567 1.00 52.31 101 LEU A C 1
ATOM 783 O O . LEU A 1 101 ? 24.500 1.045 4.106 1.00 52.31 101 LEU A O 1
ATOM 787 N N . LYS A 1 102 ? 26.397 -0.139 4.265 1.00 52.94 102 LYS A N 1
ATOM 788 C CA . LYS A 1 102 ? 26.503 0.036 5.711 1.00 52.94 102 LYS A CA 1
ATOM 789 C C . LYS A 1 102 ? 26.940 1.486 5.938 1.00 52.94 102 LYS A C 1
ATOM 791 O O . LYS A 1 102 ? 27.943 1.880 5.335 1.00 52.94 102 LYS A O 1
ATOM 796 N N . PRO A 1 103 ? 26.219 2.279 6.748 1.00 50.12 103 PRO A N 1
ATOM 797 C CA . PRO A 1 103 ? 26.703 3.599 7.111 1.00 50.12 103 PRO A CA 1
ATOM 798 C C . PRO A 1 103 ? 28.085 3.454 7.768 1.00 50.12 103 PRO A C 1
ATOM 800 O O . PRO A 1 103 ? 28.323 2.457 8.465 1.00 50.12 103 PRO A O 1
ATOM 803 N N . PRO A 1 104 ? 29.015 4.393 7.519 1.00 50.59 104 PRO A N 1
ATOM 804 C CA . PRO A 1 104 ? 30.328 4.358 8.144 1.00 50.59 104 PRO A CA 1
ATOM 805 C C . PRO A 1 104 ? 30.158 4.339 9.665 1.00 50.59 104 PRO A C 1
ATOM 807 O O . PRO A 1 104 ? 29.338 5.074 10.222 1.00 50.59 104 PRO A O 1
ATOM 810 N N . LYS A 1 105 ? 30.906 3.468 10.348 1.00 56.62 105 LYS A N 1
ATOM 811 C CA . LYS A 1 105 ? 30.947 3.488 11.810 1.00 56.62 105 LYS A CA 1
ATOM 812 C C . LYS A 1 105 ? 31.568 4.822 12.223 1.00 56.62 105 LYS A C 1
ATOM 814 O O . LYS A 1 105 ? 32.615 5.193 11.707 1.00 56.62 105 LYS A O 1
ATOM 819 N N . LEU A 1 106 ? 30.950 5.521 13.178 1.00 55.47 106 LEU A N 1
ATOM 820 C CA . LEU A 1 106 ? 31.433 6.820 13.679 1.00 55.47 106 LEU A CA 1
ATOM 821 C C . LEU A 1 106 ? 32.903 6.802 14.147 1.00 55.47 106 LEU A C 1
ATOM 823 O O . LEU A 1 106 ? 33.545 7.848 14.194 1.00 55.47 106 LEU A O 1
ATOM 827 N N . ALA A 1 107 ? 33.428 5.623 14.491 1.00 58.19 107 ALA A N 1
ATOM 828 C CA . ALA A 1 107 ? 34.814 5.424 14.894 1.00 58.19 107 ALA A CA 1
ATOM 829 C C . ALA A 1 107 ? 35.829 5.698 13.767 1.00 58.19 107 ALA A C 1
ATOM 831 O O . ALA A 1 107 ? 36.951 6.094 14.067 1.00 58.19 107 ALA A O 1
ATOM 832 N N . ASP A 1 108 ? 35.419 5.561 12.502 1.00 55.47 108 ASP A N 1
ATOM 833 C CA . ASP A 1 108 ? 36.289 5.718 11.328 1.00 55.47 108 ASP A CA 1
ATOM 834 C C . ASP A 1 108 ? 36.311 7.166 10.795 1.00 55.47 108 ASP A C 1
ATOM 836 O O . ASP A 1 108 ? 36.969 7.460 9.799 1.00 55.47 108 ASP A O 1
ATOM 840 N N . LEU A 1 109 ? 35.586 8.087 11.446 1.00 56.00 109 LEU A N 1
ATOM 841 C CA . LEU A 1 109 ? 35.526 9.499 11.069 1.00 56.00 109 LEU A CA 1
ATOM 842 C C . LEU A 1 109 ? 36.594 10.309 11.807 1.00 56.00 109 LEU A C 1
ATOM 844 O O . LEU A 1 109 ? 36.692 10.267 13.045 1.00 56.00 109 LEU A O 1
ATOM 848 N N . SER A 1 110 ? 37.342 11.101 11.037 1.00 57.59 110 SER A N 1
ATOM 849 C CA . SER A 1 110 ? 38.271 12.102 11.556 1.00 57.59 110 SER A CA 1
ATOM 850 C C . SER A 1 110 ? 37.521 13.147 12.394 1.00 57.59 110 SER A C 1
ATOM 852 O O . SER A 1 110 ? 36.322 13.371 12.206 1.00 57.59 110 SER A O 1
ATOM 854 N N . ALA A 1 111 ? 38.199 13.786 13.353 1.00 56.06 111 ALA A N 1
ATOM 855 C CA . ALA A 1 111 ? 37.556 14.751 14.248 1.00 56.06 111 ALA A CA 1
ATOM 856 C C . ALA A 1 111 ? 36.860 15.893 13.481 1.00 56.06 111 ALA A C 1
ATOM 858 O O . ALA A 1 111 ? 35.784 16.319 13.893 1.00 56.06 111 ALA A O 1
ATOM 859 N N . SER A 1 112 ? 37.399 16.322 12.331 1.00 54.53 112 SER A N 1
ATOM 860 C CA . SER A 1 112 ? 36.788 17.355 11.483 1.00 54.53 112 SER A CA 1
ATOM 861 C C . SER A 1 112 ? 35.467 16.919 10.845 1.00 54.53 112 SER A C 1
ATOM 863 O O . SER A 1 112 ? 34.568 17.743 10.686 1.00 54.53 112 SER A O 1
ATOM 865 N N . ASP A 1 113 ? 35.301 15.628 10.550 1.00 53.50 113 ASP A N 1
ATOM 866 C CA . ASP A 1 113 ? 34.077 15.093 9.935 1.00 53.50 113 ASP A CA 1
ATOM 867 C C . ASP A 1 113 ? 32.940 14.894 10.951 1.00 53.50 113 ASP A C 1
ATOM 869 O O . ASP A 1 113 ? 31.766 14.821 10.586 1.00 53.50 113 ASP A O 1
ATOM 873 N N . ARG A 1 114 ? 33.260 14.841 12.252 1.00 52.94 114 ARG A N 1
ATOM 874 C CA . ARG A 1 114 ? 32.253 14.723 13.323 1.00 52.94 114 ARG A CA 1
ATOM 875 C C . ARG A 1 114 ? 31.509 16.037 13.560 1.00 52.94 114 ARG A C 1
ATOM 877 O O . ARG A 1 114 ? 30.306 16.020 13.816 1.00 52.94 114 ARG A O 1
ATOM 884 N N . TYR A 1 115 ? 32.197 17.173 13.436 1.00 51.50 115 TYR A N 1
ATOM 885 C CA . TYR A 1 115 ? 31.599 18.495 13.660 1.00 51.50 115 TYR A CA 1
ATOM 886 C C . TYR A 1 115 ? 30.667 18.933 12.524 1.00 51.50 115 T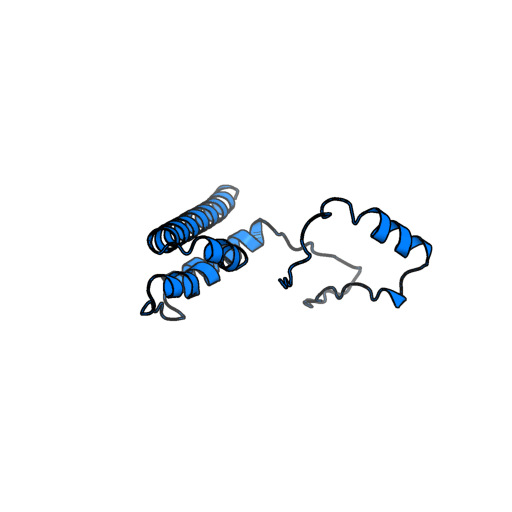YR A C 1
ATOM 888 O O . TYR A 1 115 ? 29.655 19.585 12.781 1.00 51.50 115 TYR A O 1
ATOM 896 N N . SER A 1 116 ? 30.940 18.530 11.281 1.00 53.19 116 SER A N 1
ATOM 897 C CA . SER A 1 116 ? 30.097 18.869 10.126 1.00 53.19 116 SER A CA 1
ATOM 898 C C . SER A 1 116 ? 28.767 18.100 10.097 1.00 53.19 116 SER A C 1
ATOM 900 O O . SER A 1 116 ? 27.772 18.618 9.585 1.00 53.19 116 SER A O 1
ATOM 902 N N . LEU A 1 117 ? 28.714 16.903 10.696 1.00 49.59 117 LEU A N 1
ATOM 903 C CA . LEU A 1 117 ? 27.479 16.125 10.869 1.00 49.59 117 LEU A CA 1
ATOM 904 C C . LEU A 1 117 ? 26.632 16.606 12.055 1.00 49.59 117 LEU A C 1
ATOM 906 O O . LEU A 1 117 ? 25.407 16.648 11.947 1.00 49.59 117 LEU A O 1
ATOM 910 N N . LEU A 1 118 ? 27.263 17.019 13.158 1.00 49.69 118 LEU A N 1
ATOM 911 C CA . LEU A 1 118 ? 26.557 17.571 14.321 1.00 49.69 118 LEU A CA 1
ATOM 912 C C . LEU A 1 118 ? 26.022 18.990 14.068 1.00 49.69 118 LEU A C 1
ATOM 914 O O . LEU A 1 118 ? 24.944 19.319 14.547 1.00 49.69 118 LEU A O 1
ATOM 918 N N . GLY A 1 119 ? 26.703 19.805 13.255 1.00 46.56 119 GLY A N 1
ATOM 919 C CA . GLY A 1 119 ? 26.250 21.161 12.910 1.00 46.56 119 GLY A CA 1
ATOM 920 C C . GLY A 1 119 ? 25.040 21.227 11.966 1.00 46.56 119 GLY A C 1
ATOM 921 O O . GLY A 1 119 ? 24.440 22.288 11.819 1.00 46.56 119 GLY A O 1
ATOM 922 N N . LYS A 1 120 ? 24.659 20.110 11.328 1.00 48.16 120 LYS A N 1
ATOM 923 C CA . LYS A 1 120 ? 23.461 20.019 10.468 1.00 48.16 120 LYS A CA 1
ATOM 924 C C . LYS A 1 120 ? 22.252 19.387 11.158 1.00 48.16 120 LYS A C 1
ATOM 926 O O . LYS A 1 120 ? 21.176 19.340 10.567 1.00 48.16 120 LYS A O 1
ATOM 931 N N . LEU A 1 121 ? 22.397 18.926 12.400 1.00 45.78 121 LEU A N 1
ATOM 932 C CA . LEU A 1 121 ? 21.313 18.339 13.180 1.00 45.78 121 LEU A CA 1
ATOM 933 C C . LEU A 1 121 ? 20.963 19.250 14.365 1.00 45.78 121 LEU A C 1
ATOM 935 O O . LEU A 1 121 ? 21.500 19.080 15.453 1.00 45.78 121 LEU A O 1
ATOM 939 N N . ARG A 1 122 ? 19.958 20.113 14.115 1.00 39.44 122 ARG A N 1
ATOM 940 C CA . ARG A 1 122 ? 19.059 20.857 15.039 1.00 39.44 122 ARG A CA 1
ATOM 941 C C . ARG A 1 122 ? 19.350 22.361 15.235 1.00 39.44 122 ARG A C 1
ATOM 943 O O . ARG A 1 122 ? 20.506 22.741 15.366 1.00 39.44 122 ARG A O 1
ATOM 950 N N . PRO A 1 123 ? 18.289 23.211 15.238 1.00 41.75 123 PRO A N 1
ATOM 951 C CA . PRO A 1 123 ? 17.044 22.961 15.967 1.00 41.75 123 PRO A CA 1
ATOM 952 C C . PRO A 1 123 ? 15.753 23.032 15.141 1.00 41.75 123 PRO A C 1
ATOM 954 O O . PRO A 1 123 ? 15.288 24.085 14.725 1.00 41.75 123 PRO A O 1
ATOM 957 N N . THR A 1 124 ? 15.079 21.890 15.045 1.00 39.53 124 THR A N 1
ATOM 958 C CA . THR A 1 124 ? 13.611 21.838 15.018 1.00 39.53 124 THR A CA 1
ATOM 959 C C . THR A 1 124 ? 13.214 20.587 15.781 1.00 39.53 124 THR A C 1
ATOM 961 O O . THR A 1 124 ? 13.001 19.537 15.198 1.00 39.53 124 THR A O 1
ATOM 964 N N . LEU A 1 125 ? 13.316 20.661 17.111 1.00 34.69 125 LEU A N 1
ATOM 965 C CA . LEU A 1 125 ? 12.652 19.790 18.090 1.00 34.69 125 LEU A CA 1
ATOM 966 C C . LEU A 1 125 ? 13.148 20.200 19.482 1.00 34.69 125 LEU A C 1
ATOM 968 O O . LEU A 1 125 ? 13.996 19.538 20.080 1.00 34.69 125 LEU A O 1
ATOM 972 N N . THR A 1 126 ? 12.606 21.317 19.969 1.00 40.25 126 THR A N 1
ATOM 973 C CA . THR A 1 126 ? 12.470 21.577 21.405 1.00 40.25 126 THR A CA 1
ATOM 974 C C . THR A 1 126 ? 10.988 21.760 21.696 1.00 40.25 126 THR A C 1
ATOM 976 O O . THR A 1 126 ? 10.492 22.878 21.760 1.00 40.25 126 THR A O 1
ATOM 979 N N . ARG A 1 127 ? 10.268 20.645 21.804 1.00 40.06 127 ARG A N 1
ATOM 980 C CA . ARG A 1 127 ? 9.156 20.423 22.743 1.00 40.06 127 ARG A CA 1
ATOM 981 C C . ARG A 1 127 ? 8.634 19.006 22.531 1.00 40.06 127 ARG A C 1
ATOM 983 O O . ARG A 1 127 ? 8.710 18.508 21.416 1.00 40.06 127 ARG A O 1
ATOM 990 N N . ILE A 1 128 ? 8.102 18.415 23.603 1.00 36.44 128 ILE A N 1
ATOM 991 C CA . ILE A 1 128 ? 7.919 16.975 23.883 1.00 36.44 128 ILE A CA 1
ATOM 992 C C . ILE A 1 128 ? 9.195 16.432 24.555 1.00 36.44 128 ILE A C 1
ATOM 994 O O . ILE A 1 128 ? 10.243 16.379 23.931 1.00 36.44 128 ILE A O 1
ATOM 998 N N . CYS A 1 129 ? 9.229 16.065 25.835 1.00 33.41 129 CYS A N 1
ATOM 999 C CA . CYS A 1 129 ? 8.168 15.716 26.774 1.00 33.41 129 CYS A CA 1
ATOM 1000 C C . CYS A 1 129 ? 8.717 15.829 28.204 1.00 33.41 129 CYS A C 1
ATOM 1002 O O . CYS A 1 129 ? 9.869 15.465 28.413 1.00 33.41 129 CYS A O 1
ATOM 1004 N N . LEU A 1 130 ? 7.883 16.194 29.178 1.00 36.28 130 LEU A N 1
ATOM 1005 C CA . LEU A 1 130 ? 7.936 15.579 30.507 1.00 36.28 130 LEU A CA 1
ATOM 1006 C C . LEU A 1 130 ? 6.496 15.417 31.005 1.00 36.28 130 LEU A C 1
ATOM 1008 O O . LEU A 1 130 ? 5.841 16.378 31.400 1.00 36.28 130 LEU A O 1
ATOM 1012 N N . CYS A 1 131 ? 6.003 14.183 30.920 1.00 33.22 131 CYS A N 1
ATOM 1013 C CA . CYS A 1 131 ? 4.906 13.698 31.743 1.00 33.22 131 CYS A CA 1
ATOM 1014 C C . CYS A 1 131 ? 5.334 13.665 33.217 1.00 33.22 131 CYS A C 1
ATOM 1016 O O . CYS A 1 131 ? 6.471 13.297 33.509 1.00 33.22 131 CYS A O 1
ATOM 1018 N N . GLY A 1 132 ? 4.368 13.858 34.117 1.00 32.22 132 GLY A N 1
ATOM 1019 C CA . GLY A 1 132 ? 4.199 12.913 35.219 1.00 32.22 132 GLY A CA 1
ATOM 1020 C C . GLY A 1 132 ? 4.249 13.461 36.645 1.00 32.22 132 GLY A C 1
ATOM 1021 O O . GLY A 1 132 ? 5.274 13.961 37.092 1.00 32.22 132 GLY A O 1
ATOM 1022 N N . SER A 1 133 ? 3.154 13.154 37.351 1.00 35.81 133 SER A N 1
ATOM 1023 C CA . SER A 1 133 ? 3.051 12.859 38.789 1.00 35.81 133 SER A CA 1
ATOM 1024 C C . SER A 1 133 ? 2.677 14.016 39.716 1.00 35.81 133 SER A C 1
ATOM 1026 O O . SER A 1 133 ? 3.450 14.936 39.958 1.00 35.81 133 SER A O 1
ATOM 1028 N N . GLY A 1 134 ? 1.452 13.926 40.243 1.00 37.00 134 GLY A N 1
ATOM 1029 C CA . GLY A 1 134 ? 0.914 14.823 41.257 1.00 37.00 134 GLY A CA 1
ATOM 1030 C C . GLY A 1 134 ? 1.215 14.396 42.687 1.00 37.00 134 GLY A C 1
ATOM 1031 O O . GLY A 1 134 ? 1.917 13.418 42.913 1.00 37.00 134 GLY A O 1
ATOM 1032 N N . ALA A 1 135 ? 0.638 15.139 43.625 1.00 36.06 135 ALA A N 1
ATOM 1033 C CA . ALA A 1 135 ? 0.253 14.740 44.976 1.00 36.06 135 ALA A CA 1
ATOM 1034 C C . ALA A 1 135 ? -0.266 16.001 45.685 1.00 36.06 135 ALA A C 1
ATOM 1036 O O . ALA A 1 135 ? 0.459 16.988 45.732 1.00 36.06 135 ALA A O 1
ATOM 1037 N N . THR A 1 136 ? -1.503 15.901 46.191 1.00 42.12 136 THR A N 1
ATOM 1038 C CA . THR A 1 136 ? -2.124 16.648 47.311 1.00 42.12 136 THR A CA 1
ATOM 1039 C C . THR A 1 136 ? -2.047 18.170 47.336 1.00 42.12 136 THR A C 1
ATOM 1041 O O . THR A 1 136 ? -0.951 18.711 47.590 1.00 42.12 136 THR A O 1
#

pLDDT: mean 73.92, std 22.17, range [32.22, 96.81]

Organism: NCBI:txid627669

Foldseek 3Di:
DVVVLCCLQVVLVVLQVVLLVVLCVLCVVVVNNVCSVVLVPDDSLCSNQPSVCVSPVPDHDDPPDPVSVVNVVSVVSNCCSVPVDDPPPDPDDDDPDPDPPDDDDPVPDDPVRVVVVVVVDDDDDDDDDDDDDDDD

Secondary structure (DSSP, 8-state):
-HHHHHHHHHHHHHHHHHHHHHHHHHHHTTT-HHHHHHHHTS-HHHHHHHTHHHH-TT--PPTT-HHHHHHHHHHHHHHHHHS-------TT---------PPPPGGGS-HHHHHHHHTTS-SS------------

Sequence (136 aa):
MPLYTEVAILSASLCEAEINLALAWGLSMLDKEDVFQLIESKSTPEKWLHGPKIVLPDYRMPLGCAEAEALRKVFSERNRLVHPKSTVQKAGQQKLGAKALKPPKLADLSASDRYSLLGKLRPTLTRICLCGSGAT

Radius of gyration: 22.38 Å; chains: 1; bounding box: 54×38×73 Å